Protein AF-F4N6U7-F1 (afdb_monomer_lite)

Secondary structure (DSSP, 8-state):
-HHHHHHHSS-TT------B-TTT-PBPPPP--B-TT-PBP-SSS---------

Sequence (54 aa):
MRQWGEEHLFSAGEKHSILVDNLSGKPISKLAVSSPQGEILDANDCHREKVIKH

Foldseek 3Di:
DVVVCVVPVDDVPGDDDFDADPPPRHGDDDDFDADPVRHGDDPVNDDDDDDDDD

Structure (mmCIF, N/CA/C/O backbone):
data_AF-F4N6U7-F1
#
_entry.id   AF-F4N6U7-F1
#
loop_
_atom_site.group_PDB
_atom_site.id
_atom_site.type_symbol
_atom_site.label_at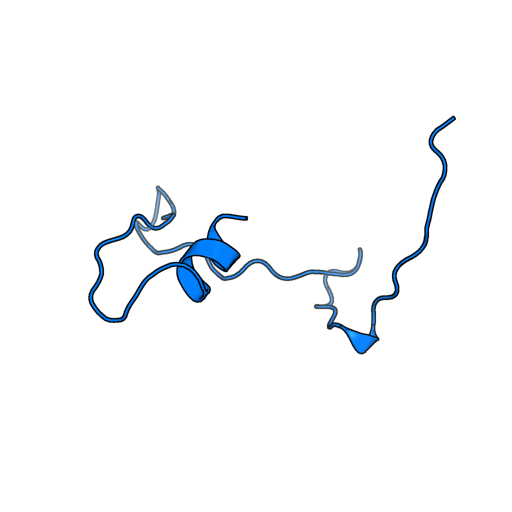om_id
_atom_site.label_alt_id
_atom_site.label_comp_id
_atom_site.label_asym_id
_atom_site.label_entity_id
_atom_site.label_seq_id
_atom_site.pdbx_PDB_ins_code
_atom_site.Cartn_x
_atom_site.Cartn_y
_atom_site.Cartn_z
_atom_site.occupancy
_atom_site.B_iso_or_equiv
_atom_site.auth_seq_id
_atom_site.auth_comp_id
_atom_site.auth_asym_id
_atom_site.auth_atom_id
_atom_site.pdbx_PDB_model_num
ATOM 1 N N . MET A 1 1 ? 5.014 -3.518 3.112 1.00 86.62 1 MET A N 1
ATOM 2 C CA . MET A 1 1 ? 4.060 -4.602 3.442 1.00 86.62 1 MET A CA 1
ATOM 3 C C . MET A 1 1 ? 2.920 -4.204 4.378 1.00 86.62 1 MET A C 1
ATOM 5 O O . MET A 1 1 ? 1.906 -4.877 4.316 1.00 86.62 1 MET A O 1
ATOM 9 N N . ARG A 1 2 ? 3.009 -3.127 5.183 1.00 94.81 2 ARG A N 1
ATOM 10 C CA . ARG A 1 2 ? 1.920 -2.717 6.097 1.00 94.81 2 ARG A CA 1
ATOM 11 C C . ARG A 1 2 ? 0.534 -2.612 5.430 1.00 94.81 2 ARG A C 1
ATOM 13 O O . ARG A 1 2 ? -0.349 -3.358 5.815 1.00 94.81 2 ARG A O 1
ATOM 20 N N . GLN A 1 3 ? 0.359 -1.731 4.434 1.00 95.62 3 GLN A N 1
ATOM 21 C CA . GLN A 1 3 ? -0.960 -1.491 3.803 1.00 95.62 3 GLN A CA 1
ATOM 22 C C . GLN A 1 3 ? -1.539 -2.737 3.138 1.00 95.62 3 GLN A C 1
ATOM 24 O O . GLN A 1 3 ? -2.731 -2.984 3.230 1.00 95.62 3 GLN A O 1
ATOM 29 N N . TRP A 1 4 ? -0.686 -3.548 2.512 1.00 95.88 4 TRP A N 1
ATOM 30 C CA . TRP A 1 4 ? -1.110 -4.834 1.965 1.00 95.88 4 TRP A CA 1
ATOM 31 C C . TRP A 1 4 ? -1.619 -5.768 3.075 1.00 95.88 4 TRP A C 1
ATOM 33 O O . TRP A 1 4 ? -2.642 -6.419 2.918 1.00 95.88 4 TRP A O 1
ATOM 43 N N . GLY A 1 5 ? -0.940 -5.799 4.227 1.00 96.06 5 GLY A N 1
ATOM 44 C CA . GLY A 1 5 ? -1.387 -6.565 5.388 1.00 96.06 5 GLY A CA 1
ATOM 45 C C . GLY A 1 5 ? -2.729 -6.086 5.942 1.00 96.06 5 GLY A C 1
ATOM 46 O O . GLY A 1 5 ? -3.604 -6.906 6.186 1.00 96.06 5 GLY A O 1
ATOM 47 N N . GLU A 1 6 ? -2.916 -4.772 6.080 1.00 94.88 6 GLU A N 1
ATOM 48 C CA . GLU A 1 6 ? -4.194 -4.169 6.494 1.00 94.88 6 GLU A CA 1
ATOM 49 C C . GLU A 1 6 ? -5.358 -4.579 5.573 1.00 94.88 6 GLU A C 1
ATOM 51 O O . GLU A 1 6 ? -6.465 -4.800 6.050 1.00 94.88 6 GLU A O 1
ATOM 56 N N . GLU A 1 7 ? -5.102 -4.727 4.270 1.00 92.81 7 GLU A N 1
ATOM 57 C CA . GLU A 1 7 ? -6.113 -5.077 3.264 1.00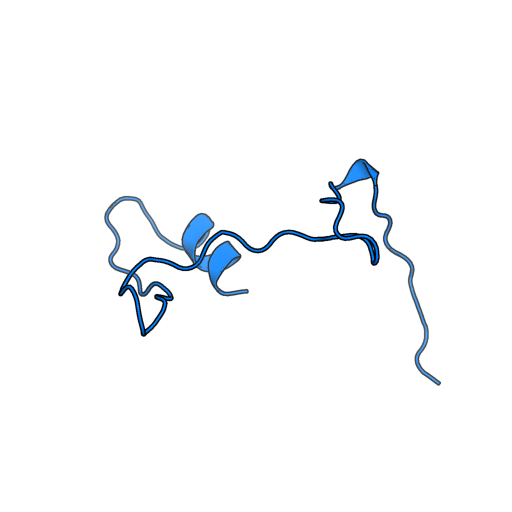 92.81 7 GLU A CA 1
ATOM 58 C C . GLU A 1 7 ? -6.409 -6.587 3.182 1.00 92.81 7 GLU A C 1
ATOM 60 O O . GLU A 1 7 ? -7.508 -6.974 2.788 1.00 92.81 7 GLU A O 1
ATOM 65 N N . HIS A 1 8 ? -5.452 -7.449 3.546 1.00 95.56 8 HIS A N 1
ATOM 66 C CA . HIS A 1 8 ? -5.531 -8.883 3.232 1.00 95.56 8 HIS A CA 1
ATOM 67 C C . HIS A 1 8 ? -5.336 -9.844 4.410 1.00 95.56 8 HIS A C 1
ATOM 69 O O . HIS A 1 8 ? -5.580 -11.037 4.243 1.00 95.56 8 HIS A O 1
ATOM 75 N N . LEU A 1 9 ? -4.876 -9.379 5.574 1.00 96.75 9 LEU A N 1
ATOM 76 C CA . LEU A 1 9 ? -4.494 -10.258 6.690 1.00 96.75 9 LEU A CA 1
ATOM 77 C C . LEU A 1 9 ? -5.423 -10.186 7.903 1.00 96.75 9 LEU A C 1
ATOM 79 O O . LEU A 1 9 ? -5.186 -10.910 8.866 1.00 96.75 9 LEU A O 1
ATOM 83 N N . PHE A 1 10 ? -6.462 -9.353 7.864 1.00 95.75 10 PHE A N 1
ATOM 84 C CA . PHE A 1 10 ? -7.401 -9.193 8.971 1.00 95.75 10 PHE A CA 1
ATOM 85 C C . PHE A 1 10 ? -8.825 -9.518 8.536 1.00 95.75 10 PHE A C 1
ATOM 87 O O . PHE A 1 10 ? -9.255 -9.182 7.431 1.00 95.75 10 PHE A O 1
ATOM 94 N N . SER A 1 11 ? -9.569 -10.160 9.429 1.00 96.06 11 SER A N 1
ATOM 95 C CA . SER A 1 11 ? -10.992 -10.422 9.232 1.00 96.06 11 SER A CA 1
ATOM 96 C C . SER A 1 11 ? -11.826 -9.161 9.472 1.00 96.06 11 SER A C 1
ATOM 98 O O . SER A 1 11 ? -11.407 -8.219 10.148 1.00 96.06 11 SER A O 1
ATOM 100 N N . ALA A 1 12 ? -13.061 -9.149 8.970 1.00 93.50 12 ALA A N 1
ATOM 101 C CA . ALA A 1 12 ? -13.994 -8.065 9.260 1.00 93.50 12 ALA A CA 1
ATOM 102 C C . ALA A 1 12 ? -14.214 -7.922 10.781 1.00 93.50 12 ALA A C 1
ATOM 104 O O . ALA A 1 12 ? -14.579 -8.881 11.459 1.00 93.50 12 ALA A O 1
ATOM 105 N N . GLY A 1 13 ? -13.992 -6.716 11.313 1.00 94.19 13 GLY A N 1
ATOM 106 C CA . GLY A 1 13 ? -14.123 -6.412 12.745 1.00 94.19 13 GLY A CA 1
ATOM 107 C C . GLY A 1 13 ? -12.912 -6.787 13.608 1.00 94.19 13 GLY A C 1
ATOM 108 O O . GLY A 1 13 ? -12.904 -6.487 14.803 1.00 94.19 13 GLY A O 1
ATOM 109 N N . GLU A 1 14 ? -11.876 -7.399 13.032 1.00 97.56 14 GLU A N 1
ATOM 110 C CA . GLU A 1 14 ? -10.642 -7.706 13.748 1.00 97.56 14 GLU A CA 1
ATOM 111 C C . GLU A 1 14 ? -9.837 -6.427 14.023 1.00 97.56 14 GLU A C 1
ATOM 113 O O . GLU A 1 14 ? -9.588 -5.607 13.132 1.00 97.56 14 GLU A O 1
ATOM 118 N N . LYS A 1 15 ? -9.425 -6.243 15.282 1.00 96.69 15 LYS A N 1
ATOM 119 C CA . LYS A 1 15 ? -8.602 -5.096 15.677 1.00 96.69 15 LYS A CA 1
ATOM 120 C C . LYS A 1 15 ? -7.218 -5.209 15.047 1.00 96.69 15 LYS A C 1
ATOM 122 O O . LYS A 1 15 ? -6.532 -6.206 15.238 1.00 96.69 15 LYS A O 1
ATOM 127 N N . HIS A 1 16 ? -6.778 -4.136 14.407 1.00 95.19 16 HIS A N 1
ATOM 128 C CA . HIS A 1 16 ? -5.435 -4.010 13.859 1.00 95.19 16 HIS A CA 1
ATOM 129 C C . HIS A 1 16 ? -4.913 -2.583 14.038 1.00 95.19 16 HIS A C 1
ATOM 131 O O . HIS A 1 16 ? -5.666 -1.650 14.323 1.00 95.19 16 HIS A O 1
ATOM 137 N N . SER A 1 17 ? -3.600 -2.418 13.909 1.00 94.38 17 SER A N 1
ATOM 138 C CA . SER A 1 17 ? -2.950 -1.109 13.950 1.00 94.38 17 SER A CA 1
ATOM 139 C C . SER A 1 17 ? -2.937 -0.473 12.563 1.00 94.38 17 SER A C 1
ATOM 141 O O . SER A 1 17 ? -2.726 -1.168 11.574 1.00 94.38 17 SER A O 1
ATOM 143 N N . ILE A 1 18 ? -3.097 0.849 12.511 1.00 95.38 18 ILE A N 1
ATOM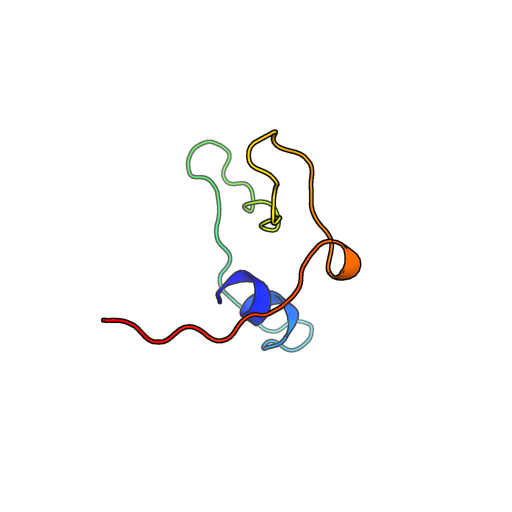 144 C CA . ILE A 1 18 ? -2.973 1.653 11.289 1.00 95.38 18 ILE A CA 1
ATOM 145 C C . ILE A 1 18 ? -1.855 2.685 11.440 1.00 95.38 18 ILE A C 1
ATOM 147 O O . ILE A 1 18 ? -1.483 3.053 12.556 1.00 95.38 18 ILE A O 1
ATOM 151 N N . LEU A 1 19 ? -1.337 3.182 10.316 1.00 96.75 19 LEU A N 1
ATOM 152 C CA . LEU A 1 19 ? -0.397 4.303 10.311 1.00 96.75 19 LEU A CA 1
ATOM 153 C C . LEU A 1 19 ? -1.140 5.631 10.146 1.00 96.75 19 LEU A C 1
ATOM 155 O O . LEU A 1 19 ? -1.907 5.798 9.196 1.00 96.75 19 LEU A O 1
ATOM 159 N N 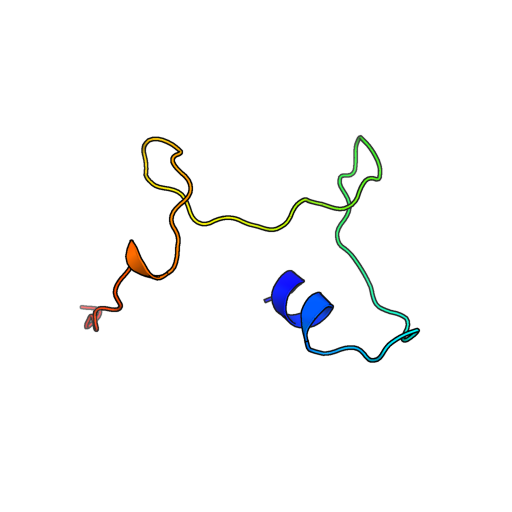. VAL A 1 20 ? -0.848 6.582 11.030 1.00 97.50 20 VAL A N 1
ATOM 160 C CA . VAL A 1 20 ? -1.425 7.930 11.020 1.00 97.50 20 VAL A CA 1
ATOM 161 C C . VAL A 1 20 ? -0.341 8.998 10.893 1.00 97.50 20 VAL A C 1
ATOM 163 O O . VAL A 1 20 ? 0.796 8.796 11.317 1.00 97.50 20 VAL A O 1
ATOM 166 N N . ASP A 1 21 ? -0.702 10.128 10.295 1.00 97.69 21 ASP A N 1
ATOM 167 C CA . ASP A 1 21 ? 0.103 11.346 10.286 1.00 97.69 21 ASP A CA 1
ATOM 168 C C . ASP A 1 21 ? 0.074 12.023 11.665 1.00 97.69 21 ASP A C 1
ATOM 170 O O . ASP A 1 21 ? -0.992 12.194 12.256 1.00 97.69 21 ASP A O 1
ATOM 174 N N . ASN A 1 22 ? 1.236 12.446 12.167 1.00 97.56 22 ASN A N 1
ATOM 175 C CA . ASN A 1 22 ? 1.354 13.026 13.509 1.00 97.56 22 ASN A CA 1
ATOM 176 C C . ASN A 1 22 ? 0.722 14.417 13.625 1.00 97.56 22 ASN A C 1
ATOM 178 O O . ASN A 1 22 ? 0.306 14.799 14.715 1.00 97.56 22 ASN A O 1
ATOM 182 N N . LEU A 1 23 ? 0.668 15.186 12.534 1.00 97.94 23 LEU A N 1
ATOM 183 C CA . LEU A 1 23 ? 0.126 16.542 12.570 1.00 97.94 23 LEU A CA 1
ATOM 184 C C . LEU A 1 23 ? -1.407 16.538 12.568 1.00 97.94 23 LEU A C 1
ATOM 186 O O . LEU A 1 23 ? -2.039 17.252 13.342 1.00 97.94 23 LEU A O 1
ATOM 190 N N . SER A 1 24 ? -2.009 15.747 11.684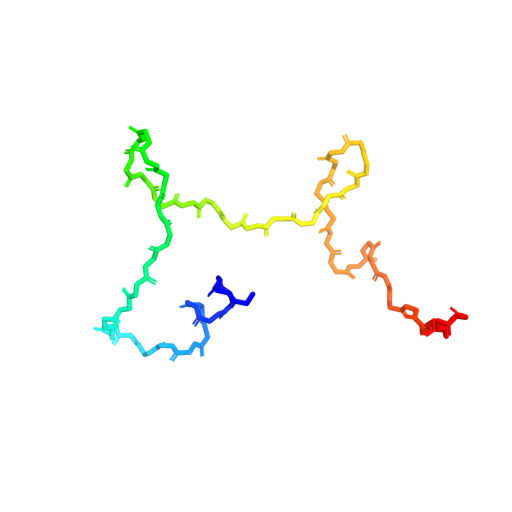 1.00 96.81 24 SER A N 1
ATOM 191 C CA . SER A 1 24 ? -3.458 15.705 11.475 1.00 96.81 24 SER A CA 1
ATOM 192 C C . SER A 1 24 ? -4.163 14.576 12.227 1.00 96.81 24 SER A C 1
ATOM 194 O O . SER A 1 24 ? -5.389 14.597 12.329 1.00 96.81 24 SER A O 1
ATOM 196 N N . GLY A 1 25 ? -3.423 13.572 12.708 1.00 97.69 25 GLY A N 1
ATOM 197 C CA . GLY A 1 25 ? -3.971 12.350 13.301 1.00 97.69 25 GLY A CA 1
ATOM 198 C C . GLY A 1 25 ? -4.716 11.459 12.303 1.00 97.69 25 GLY A C 1
ATOM 199 O O . GLY A 1 25 ? -5.382 10.505 12.704 1.00 97.69 25 GLY A O 1
ATOM 200 N N . LYS A 1 26 ? -4.655 11.772 11.003 1.00 97.75 26 LYS A N 1
ATOM 201 C CA . LYS A 1 26 ? -5.412 11.064 9.968 1.00 97.75 26 LYS A CA 1
ATOM 202 C C . LYS A 1 26 ? -4.636 9.859 9.442 1.00 97.75 26 LYS A C 1
ATOM 204 O O . LYS A 1 26 ? -3.406 9.910 9.395 1.00 97.75 26 LYS A O 1
ATOM 209 N N . PRO A 1 27 ? -5.328 8.797 8.995 1.00 96.81 27 PRO A N 1
ATOM 210 C CA . PRO A 1 27 ? -4.679 7.682 8.320 1.00 96.81 27 PRO A CA 1
ATOM 211 C C . PRO A 1 27 ? -3.871 8.149 7.107 1.00 96.81 27 PRO A C 1
ATOM 213 O O . PRO A 1 27 ? -4.324 8.999 6.338 1.00 96.81 27 PRO A O 1
ATOM 216 N N . ILE A 1 28 ? -2.689 7.565 6.919 1.00 95.75 28 ILE A N 1
ATOM 217 C CA . ILE A 1 28 ? -1.877 7.812 5.725 1.00 95.75 28 ILE A CA 1
ATOM 218 C C . ILE A 1 28 ? -2.555 7.184 4.502 1.00 95.75 28 ILE A C 1
ATOM 220 O O . ILE A 1 28 ? -2.920 6.005 4.524 1.00 95.75 28 ILE A O 1
ATOM 224 N N . SER A 1 29 ? -2.660 7.958 3.420 1.00 94.62 29 SER A N 1
ATOM 225 C CA . SER A 1 29 ? -3.195 7.511 2.129 1.00 94.62 29 SER A CA 1
ATOM 226 C C . SER A 1 29 ? -2.502 6.249 1.600 1.00 94.62 29 SER A C 1
ATOM 228 O O . SER A 1 29 ? -1.332 5.980 1.895 1.00 94.62 29 SER A O 1
ATOM 230 N N . LYS A 1 30 ? -3.218 5.466 0.781 1.00 94.31 30 LYS A N 1
ATOM 231 C CA . LYS A 1 30 ? -2.643 4.304 0.088 1.00 94.31 30 LYS A CA 1
ATOM 232 C C . LYS A 1 30 ? -1.437 4.750 -0.745 1.00 94.31 30 LYS A C 1
ATOM 234 O O . LYS A 1 30 ? -1.510 5.752 -1.451 1.00 94.31 30 LYS A O 1
ATOM 239 N N . LEU A 1 31 ? -0.326 4.028 -0.618 1.00 95.06 31 LEU A N 1
ATOM 240 C CA . LEU A 1 31 ? 0.865 4.276 -1.419 1.00 95.06 31 LEU A CA 1
ATOM 241 C C . LEU A 1 31 ? 0.539 3.997 -2.887 1.00 95.06 31 LEU A C 1
ATOM 243 O O . LEU A 1 31 ? -0.058 2.968 -3.206 1.00 95.06 31 LEU A O 1
ATOM 247 N N . ALA A 1 32 ? 0.956 4.908 -3.758 1.00 95.50 32 ALA A N 1
ATOM 248 C CA . ALA A 1 32 ? 0.840 4.783 -5.202 1.00 95.50 32 ALA A CA 1
ATOM 249 C C . ALA A 1 32 ? 2.241 4.708 -5.817 1.00 95.50 32 ALA A C 1
ATOM 251 O O . ALA A 1 32 ? 3.171 5.355 -5.331 1.00 95.50 32 ALA A O 1
ATOM 252 N N . VAL A 1 33 ? 2.388 3.909 -6.873 1.00 96.69 33 VAL A N 1
ATOM 253 C CA . VAL A 1 33 ? 3.587 3.931 -7.716 1.00 96.69 33 VAL A CA 1
ATOM 254 C C . VAL A 1 33 ? 3.458 5.123 -8.653 1.00 96.69 33 VAL A C 1
ATOM 256 O O . VAL A 1 33 ? 2.379 5.362 -9.193 1.00 96.69 33 VAL A O 1
ATOM 259 N N . SER A 1 34 ? 4.541 5.874 -8.833 1.00 97.56 34 SER A N 1
ATOM 260 C CA . SER A 1 34 ? 4.546 7.027 -9.724 1.00 97.56 34 SER A CA 1
ATOM 261 C C . SER A 1 34 ? 5.764 7.056 -10.632 1.00 97.56 34 SER A C 1
ATOM 263 O O . SER A 1 34 ? 6.845 6.593 -10.256 1.00 97.56 34 SER A O 1
ATOM 265 N N . SER A 1 35 ? 5.598 7.664 -11.803 1.00 97.25 35 SER A N 1
ATOM 266 C CA . SER A 1 35 ? 6.706 8.034 -12.676 1.00 97.25 35 SER A CA 1
ATOM 267 C C . SER A 1 35 ? 7.576 9.115 -12.014 1.00 97.25 35 SER A C 1
ATOM 269 O O . SER A 1 35 ? 7.140 9.778 -11.063 1.00 97.25 35 SER A O 1
ATOM 271 N N . PRO A 1 36 ? 8.799 9.360 -12.518 1.00 97.62 36 PRO A N 1
ATOM 272 C CA . PRO A 1 36 ? 9.610 10.500 -12.084 1.00 97.62 36 PRO A CA 1
ATOM 273 C C . PRO A 1 36 ? 8.920 11.861 -12.275 1.00 97.62 36 PRO A C 1
ATOM 275 O O . PRO A 1 36 ? 9.284 12.832 -11.619 1.00 97.62 36 PRO A O 1
ATOM 278 N N . GLN A 1 37 ? 7.928 11.934 -13.164 1.00 97.00 37 GLN A N 1
ATOM 279 C CA . GLN A 1 37 ? 7.125 13.122 -13.446 1.00 97.00 37 GLN A CA 1
ATOM 280 C C . GLN A 1 37 ? 5.908 13.249 -12.512 1.00 97.00 37 GLN A C 1
ATOM 282 O O . GLN A 1 37 ? 5.206 14.255 -12.558 1.00 97.00 37 GLN A O 1
ATOM 287 N N . GLY A 1 38 ? 5.679 12.263 -11.637 1.00 97.00 38 GLY A N 1
ATOM 288 C CA . GLY A 1 38 ? 4.594 12.258 -10.655 1.00 97.00 38 GLY A CA 1
ATOM 289 C C . GLY A 1 38 ? 3.275 11.674 -11.163 1.00 97.00 38 GLY A C 1
ATOM 290 O O . GLY A 1 38 ? 2.280 11.719 -10.443 1.00 97.00 38 GLY A O 1
ATOM 291 N N . GLU A 1 39 ? 3.249 11.110 -12.370 1.00 97.56 39 GLU A N 1
ATOM 292 C CA . GLU A 1 39 ? 2.070 10.413 -12.892 1.00 97.56 39 GLU A CA 1
ATOM 293 C C . GLU A 1 39 ? 1.891 9.086 -12.159 1.00 97.56 39 GLU A C 1
ATOM 295 O O . GLU A 1 39 ? 2.867 8.375 -11.929 1.00 97.56 39 GLU A O 1
ATOM 300 N N . ILE A 1 40 ? 0.658 8.749 -11.781 1.00 97.56 40 ILE A N 1
ATOM 301 C CA . ILE A 1 40 ? 0.361 7.470 -11.130 1.00 97.56 40 ILE A CA 1
ATOM 302 C C . ILE A 1 40 ? 0.438 6.362 -12.179 1.00 97.56 40 ILE A C 1
ATOM 304 O O . ILE A 1 40 ? -0.200 6.469 -13.221 1.00 97.56 40 ILE A O 1
ATOM 308 N N . LEU A 1 41 ? 1.192 5.309 -11.869 1.00 98.06 41 LEU A N 1
ATOM 309 C CA . LEU A 1 41 ? 1.362 4.140 -12.727 1.00 98.06 41 LEU A CA 1
ATOM 310 C C . LEU A 1 41 ? 0.502 2.982 -12.224 1.00 98.06 41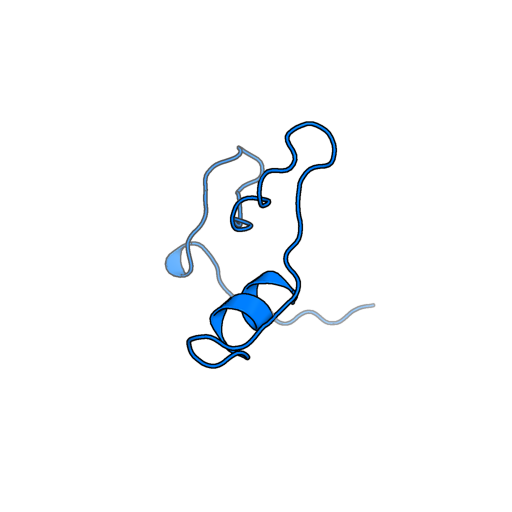 LEU A C 1
ATOM 312 O O . LEU A 1 41 ? 0.460 2.708 -11.017 1.00 98.06 41 LEU A O 1
ATOM 316 N N . ASP A 1 42 ? -0.153 2.288 -13.148 1.00 96.94 42 ASP A N 1
ATOM 317 C CA . ASP A 1 42 ? -0.883 1.059 -12.874 1.00 96.94 42 ASP A CA 1
ATOM 318 C C . ASP A 1 42 ? -0.055 -0.200 -13.208 1.00 96.94 42 ASP A C 1
ATOM 320 O O . ASP A 1 42 ? 1.149 -0.154 -13.475 1.00 96.94 42 ASP A O 1
ATOM 324 N N . ALA A 1 43 ? -0.692 -1.370 -13.115 1.00 96.00 43 ALA A N 1
ATOM 325 C CA . ALA A 1 43 ? -0.032 -2.645 -13.373 1.00 96.00 43 ALA A CA 1
ATOM 326 C C . ALA A 1 43 ? 0.334 -2.872 -14.853 1.00 96.00 43 ALA A C 1
ATOM 328 O O . ALA A 1 43 ? 1.263 -3.627 -15.118 1.00 96.00 43 ALA A O 1
ATOM 329 N N . ASN A 1 44 ? -0.383 -2.260 -15.797 1.00 97.25 44 ASN A N 1
ATOM 330 C CA . ASN A 1 44 ? -0.116 -2.342 -17.234 1.00 97.25 44 ASN A CA 1
ATOM 331 C C . ASN A 1 44 ? 1.032 -1.418 -17.657 1.00 97.25 44 ASN A C 1
ATOM 333 O O . ASN A 1 44 ? 1.725 -1.724 -18.625 1.00 97.25 44 ASN A O 1
ATOM 337 N N . ASP A 1 45 ? 1.264 -0.333 -16.915 1.00 97.44 45 ASP A N 1
ATOM 338 C CA . ASP A 1 45 ? 2.392 0.582 -17.135 1.00 97.44 45 ASP A CA 1
ATOM 339 C C . ASP A 1 45 ? 3.740 -0.002 -16.674 1.00 97.44 45 ASP A C 1
ATOM 341 O O . ASP A 1 45 ? 4.804 0.568 -16.924 1.00 97.44 45 ASP A O 1
ATOM 345 N N . CYS A 1 46 ? 3.705 -1.134 -15.966 1.00 96.69 46 CYS A N 1
ATOM 346 C CA . CYS A 1 46 ? 4.859 -1.733 -15.315 1.00 96.69 46 CYS A CA 1
ATOM 347 C C . CYS A 1 46 ? 5.120 -3.157 -15.814 1.00 96.69 46 CYS A C 1
ATOM 349 O O . CYS A 1 46 ? 4.212 -3.971 -15.975 1.00 96.69 46 CYS A O 1
ATOM 351 N N . HIS A 1 47 ? 6.395 -3.525 -15.931 1.00 96.25 47 HIS A N 1
ATOM 352 C CA . HIS A 1 47 ? 6.803 -4.911 -16.150 1.00 96.25 47 HIS A CA 1
ATOM 353 C C . HIS A 1 47 ? 7.945 -5.310 -15.218 1.00 96.25 47 HIS A C 1
ATOM 355 O O . HIS A 1 47 ? 8.722 -4.493 -14.730 1.00 96.25 47 HIS A O 1
ATOM 361 N N . ARG A 1 48 ? 8.037 -6.612 -14.938 1.00 96.19 48 ARG A N 1
ATOM 362 C CA . ARG A 1 48 ? 9.086 -7.170 -14.082 1.00 96.19 48 ARG A CA 1
ATOM 363 C C . ARG A 1 48 ? 10.277 -7.606 -14.924 1.00 96.19 48 ARG A C 1
ATOM 365 O O . ARG A 1 48 ? 10.149 -8.536 -15.721 1.00 96.19 48 ARG A O 1
ATOM 372 N N . GLU A 1 49 ? 11.455 -7.081 -14.616 1.00 97.44 49 GLU A N 1
ATOM 373 C CA . GLU A 1 49 ? 12.727 -7.594 -15.130 1.00 97.44 49 GLU A CA 1
ATOM 374 C C . GLU A 1 49 ? 13.518 -8.337 -14.048 1.00 97.44 49 GLU A C 1
ATOM 376 O O . GLU A 1 49 ? 13.420 -8.041 -12.856 1.00 97.44 49 GLU A O 1
ATOM 381 N N . LYS A 1 50 ? 14.283 -9.354 -14.455 1.00 96.31 50 LYS A N 1
ATOM 382 C CA . LYS A 1 50 ? 15.209 -10.063 -13.565 1.00 96.31 50 LYS A CA 1
ATOM 383 C C . LYS A 1 50 ? 16.594 -9.456 -13.741 1.00 96.31 50 LYS A C 1
ATOM 385 O O . LYS A 1 50 ? 17.107 -9.445 -14.853 1.00 96.31 50 LYS A O 1
ATOM 390 N N . VAL A 1 51 ? 17.204 -9.020 -12.647 1.00 96.06 51 VAL A N 1
ATOM 391 C CA . VAL A 1 51 ? 18.552 -8.441 -12.644 1.00 96.06 51 VAL A CA 1
ATOM 392 C C . VAL A 1 51 ? 19.491 -9.287 -11.786 1.00 96.06 51 VAL A C 1
ATOM 394 O O . VAL A 1 51 ? 19.070 -9.853 -10.776 1.00 96.06 51 VAL A O 1
ATOM 397 N N . ILE A 1 52 ? 20.758 -9.385 -12.190 1.00 95.19 52 ILE A N 1
ATOM 398 C CA . ILE A 1 52 ? 21.832 -9.971 -11.379 1.00 95.19 52 ILE A CA 1
ATOM 399 C C . ILE A 1 52 ? 22.598 -8.808 -10.762 1.00 95.19 52 ILE A C 1
ATOM 401 O O . ILE A 1 52 ? 23.016 -7.890 -11.466 1.00 95.19 52 ILE A O 1
ATOM 405 N N . LYS A 1 53 ? 22.757 -8.830 -9.440 1.00 87.25 53 LYS A N 1
ATOM 406 C CA . LYS A 1 53 ? 23.582 -7.847 -8.744 1.00 87.25 53 LYS A CA 1
ATOM 407 C C . LYS A 1 53 ? 25.051 -8.243 -8.921 1.00 87.25 53 LYS A C 1
ATOM 409 O O . LYS A 1 53 ? 25.406 -9.362 -8.555 1.00 87.25 53 LYS A O 1
ATOM 414 N N . HIS A 1 54 ? 25.851 -7.355 -9.509 1.00 74.88 54 HIS A N 1
ATOM 415 C CA . HIS A 1 54 ? 27.310 -7.479 -9.555 1.00 74.88 54 HIS A CA 1
ATOM 416 C C . HIS A 1 54 ? 27.937 -7.104 -8.210 1.00 74.88 54 HIS A C 1
ATOM 418 O O . HIS A 1 54 ? 27.358 -6.234 -7.513 1.00 74.88 54 HIS A O 1
#

pLDDT: mean 95.55, std 3.55, range [74.88, 98.06]

Organism: NCBI:txid913028

Radius of gyration: 15.97 Å; chains: 1; bounding box: 41×27×33 Å